Protein AF-A0A5K1CY39-F1 (afdb_monomer_lite)

Foldseek 3Di:
DDDADDDVNHHCVVDPCVLPDDDDDPDDPDDVPDDPVRRVVVVCVVSVVDDDD

Structure (mmCIF, N/CA/C/O backbone):
data_AF-A0A5K1CY39-F1
#
_entry.id   AF-A0A5K1CY39-F1
#
loop_
_atom_site.group_PDB
_atom_site.id
_atom_site.type_symbol
_atom_site.label_atom_id
_atom_site.label_alt_id
_atom_site.label_comp_id
_atom_site.label_asym_id
_atom_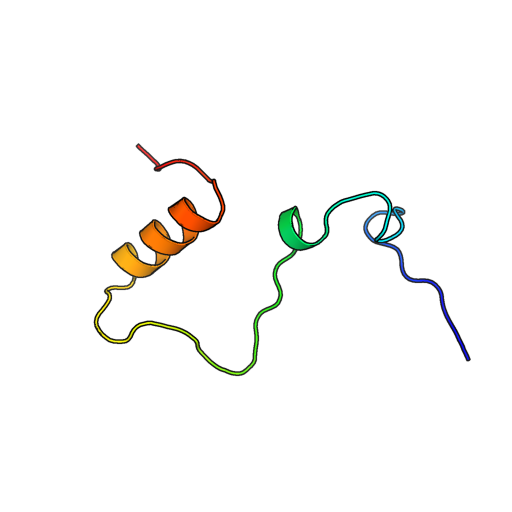site.label_entity_id
_atom_site.label_seq_id
_a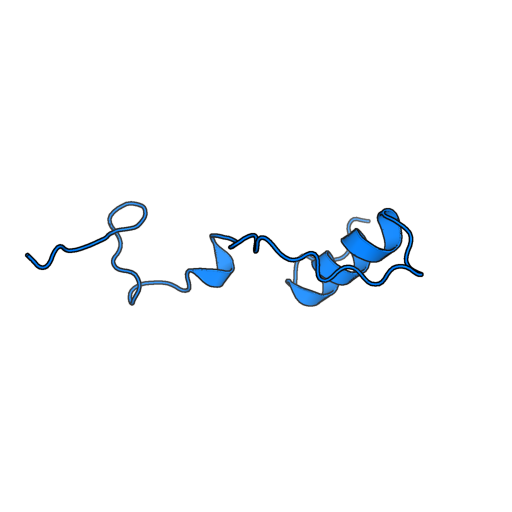tom_site.pdbx_PDB_ins_code
_atom_site.Cartn_x
_atom_site.Cartn_y
_atom_site.Cartn_z
_atom_site.occupancy
_atom_site.B_iso_or_equiv
_atom_site.auth_seq_id
_atom_site.auth_comp_id
_atom_site.auth_asym_id
_atom_site.auth_atom_id
_atom_site.pdbx_PDB_model_num
ATOM 1 N N . MET A 1 1 ? -23.774 -16.919 12.881 1.00 51.09 1 MET A N 1
ATOM 2 C CA . MET A 1 1 ? -23.039 -16.266 13.986 1.00 51.09 1 MET A CA 1
ATOM 3 C C . MET A 1 1 ? -22.477 -14.963 13.461 1.00 51.09 1 MET A C 1
ATOM 5 O O . MET A 1 1 ? -21.928 -14.973 12.369 1.00 51.09 1 MET A O 1
ATOM 9 N N . ILE A 1 2 ? -22.657 -13.872 14.196 1.00 82.31 2 ILE A N 1
ATOM 10 C CA . ILE A 1 2 ? -22.096 -12.558 13.870 1.00 82.31 2 ILE A CA 1
ATOM 11 C C . ILE A 1 2 ? -21.096 -12.249 14.984 1.00 82.31 2 ILE A C 1
ATOM 13 O O . ILE A 1 2 ? -21.399 -12.507 16.148 1.00 82.31 2 ILE A O 1
ATOM 17 N N . GLY A 1 3 ? -19.903 -11.784 14.627 1.00 91.12 3 GLY A N 1
ATOM 18 C CA . GLY A 1 3 ? -18.842 -11.435 15.569 1.00 91.12 3 GLY A CA 1
ATOM 19 C C . GLY A 1 3 ? -18.409 -9.987 15.386 1.00 91.12 3 GLY A C 1
ATOM 20 O O . GLY A 1 3 ? -18.652 -9.389 14.338 1.00 91.12 3 GLY A O 1
ATOM 21 N N . GLU A 1 4 ? -17.769 -9.434 16.410 1.00 91.81 4 GLU A N 1
ATOM 22 C CA . GLU A 1 4 ? -17.189 -8.094 16.370 1.00 91.81 4 GLU A CA 1
ATOM 23 C C . GLU A 1 4 ? -15.674 -8.184 16.140 1.00 91.81 4 GLU A C 1
ATOM 25 O O . GLU A 1 4 ? -14.999 -9.037 16.716 1.00 91.81 4 GLU A O 1
ATOM 30 N N . ILE A 1 5 ? -15.143 -7.311 15.279 1.00 92.69 5 ILE A N 1
ATOM 31 C CA . ILE A 1 5 ? -13.712 -7.222 14.964 1.00 92.69 5 ILE A CA 1
ATOM 32 C C . ILE A 1 5 ? -13.187 -5.888 15.487 1.00 92.69 5 ILE A C 1
ATOM 34 O O . ILE A 1 5 ? -13.797 -4.841 15.266 1.00 92.69 5 ILE A O 1
ATOM 38 N N . SER A 1 6 ? -12.026 -5.929 16.138 1.00 95.19 6 SER A N 1
ATOM 39 C CA . SER A 1 6 ? -11.282 -4.738 16.543 1.00 95.19 6 SER A CA 1
ATOM 40 C C . SER A 1 6 ? -9.845 -4.795 16.030 1.00 95.19 6 SER A C 1
ATOM 42 O O . SER A 1 6 ? -9.288 -5.870 15.807 1.00 95.19 6 SER A O 1
ATOM 44 N N . TYR A 1 7 ? -9.242 -3.625 15.851 1.00 94.75 7 TYR A N 1
ATOM 45 C CA . TYR A 1 7 ? -7.845 -3.434 15.486 1.00 94.75 7 TYR A CA 1
ATOM 46 C C . TYR A 1 7 ? -7.168 -2.645 16.603 1.00 94.75 7 TYR A C 1
ATOM 48 O O . TYR A 1 7 ? -7.551 -1.511 16.879 1.00 94.75 7 TYR A O 1
ATOM 56 N N . ASN A 1 8 ? -6.199 -3.247 17.298 1.00 94.44 8 ASN A N 1
ATOM 57 C CA . ASN A 1 8 ? -5.568 -2.638 18.477 1.00 94.44 8 ASN A CA 1
ATOM 58 C C . ASN A 1 8 ? -6.580 -2.128 19.526 1.00 94.44 8 ASN A C 1
ATOM 60 O O . ASN A 1 8 ? -6.351 -1.100 20.152 1.00 94.44 8 ASN A O 1
ATOM 64 N N . LYS A 1 9 ? -7.681 -2.870 19.735 1.00 95.62 9 LYS A N 1
ATOM 65 C CA . LYS A 1 9 ? -8.811 -2.528 20.627 1.00 95.62 9 LYS A CA 1
ATOM 66 C C . LYS A 1 9 ? -9.732 -1.398 20.136 1.00 95.62 9 LYS A C 1
ATOM 68 O O . LYS A 1 9 ? -10.651 -1.045 20.864 1.00 95.62 9 LYS A O 1
ATOM 73 N N . TYR A 1 10 ? -9.540 -0.897 18.917 1.00 95.56 10 TYR A N 1
ATOM 74 C CA . TYR A 1 10 ? -10.427 0.078 18.278 1.00 95.56 10 TYR A CA 1
ATOM 75 C C . TYR A 1 10 ? -11.344 -0.596 17.255 1.00 95.56 10 TYR A C 1
ATOM 77 O O . TYR A 1 10 ? -10.927 -1.493 16.517 1.00 95.56 10 TYR A O 1
ATOM 85 N N . LYS A 1 11 ? -12.595 -0.159 17.173 1.00 95.31 11 LYS A N 1
ATOM 86 C CA . LYS A 1 11 ? -13.530 -0.508 16.104 1.00 95.31 11 LYS A CA 1
ATOM 87 C C . LYS A 1 11 ? -13.113 0.179 14.804 1.00 95.31 11 LYS A C 1
ATOM 89 O O . LYS A 1 11 ? -12.522 1.256 14.804 1.00 95.31 11 LYS A O 1
ATOM 94 N N . LEU A 1 12 ? -13.457 -0.424 13.667 1.00 93.31 12 LEU A N 1
ATOM 95 C CA . LEU A 1 12 ? -13.051 0.081 12.345 1.00 93.31 12 LEU A CA 1
ATOM 96 C C . LEU A 1 12 ? -13.630 1.462 11.991 1.00 93.31 12 LEU A C 1
ATOM 98 O O . LEU A 1 12 ? -13.131 2.101 11.072 1.00 93.31 12 LEU A O 1
ATOM 102 N N . ASN A 1 13 ? -14.663 1.925 12.702 1.00 94.38 13 ASN A N 1
ATOM 103 C CA . ASN A 1 13 ? -15.233 3.265 12.552 1.00 94.38 13 ASN A CA 1
ATOM 104 C C . ASN A 1 13 ? -14.572 4.327 13.454 1.00 94.38 13 ASN A C 1
ATOM 106 O O . ASN A 1 13 ? -14.932 5.496 13.354 1.00 94.38 13 ASN A O 1
ATOM 110 N N . GLU A 1 14 ? -13.626 3.952 14.320 1.00 96.81 14 GLU A N 1
ATOM 111 C CA . GLU A 1 14 ? -12.908 4.878 15.215 1.00 96.81 14 GLU A CA 1
ATOM 112 C C . GLU A 1 14 ? -11.614 5.434 14.591 1.00 96.81 14 GLU A C 1
ATOM 114 O O . GLU A 1 14 ? -10.990 6.336 15.146 1.00 96.81 14 GLU A O 1
ATOM 119 N N . PHE A 1 15 ? -11.194 4.917 13.434 1.00 95.44 15 PHE A N 1
ATOM 120 C CA . PHE A 1 15 ? -10.001 5.358 12.709 1.00 95.44 15 PHE A CA 1
ATOM 121 C C . PHE A 1 15 ? -10.158 5.125 11.199 1.00 95.44 15 PHE A C 1
ATOM 123 O O . PHE A 1 15 ? -11.212 4.703 10.736 1.00 95.44 15 PHE A O 1
ATOM 130 N N . VAL A 1 16 ? -9.112 5.415 10.415 1.00 93.62 16 VAL A N 1
ATOM 131 C CA . VAL A 1 16 ? -9.072 5.149 8.965 1.00 93.62 16 VAL A CA 1
ATOM 132 C C . VAL A 1 16 ? -8.168 3.933 8.698 1.00 93.62 16 VAL A C 1
ATOM 134 O O . VAL A 1 16 ? -6.942 4.098 8.657 1.00 93.62 16 VAL A O 1
ATOM 137 N N . PRO A 1 17 ? -8.714 2.714 8.507 1.00 93.50 17 PRO A N 1
ATOM 138 C CA . PRO A 1 17 ? -7.917 1.497 8.321 1.00 93.50 17 PRO A CA 1
ATOM 139 C C . PRO A 1 17 ? -6.914 1.570 7.169 1.00 93.50 17 PRO A C 1
ATOM 141 O O . PRO A 1 17 ? -5.791 1.086 7.294 1.00 93.50 17 PRO A O 1
ATOM 144 N N . GLN A 1 18 ? -7.267 2.263 6.087 1.00 91.12 18 GLN A N 1
ATOM 145 C CA . GLN A 1 18 ? -6.440 2.436 4.888 1.00 91.12 18 GLN A CA 1
ATOM 146 C C . GLN A 1 18 ? -5.165 3.255 5.142 1.00 91.12 18 GLN A C 1
ATOM 148 O O . GLN A 1 18 ? -4.248 3.227 4.329 1.00 91.12 18 GLN A O 1
ATOM 153 N N . LYS A 1 19 ? -5.096 3.996 6.257 1.00 90.12 19 LYS A N 1
ATOM 154 C CA . LYS A 1 19 ? -3.896 4.743 6.668 1.00 90.12 19 LYS A CA 1
ATOM 155 C C . LYS A 1 19 ? -2.979 3.954 7.606 1.00 90.12 19 LYS A C 1
ATOM 157 O O . LYS A 1 19 ? -1.925 4.456 7.976 1.00 90.12 19 LYS A O 1
ATOM 162 N N . THR A 1 20 ? -3.385 2.760 8.034 1.00 90.81 20 THR A N 1
ATOM 163 C CA . THR A 1 20 ? -2.680 1.970 9.066 1.00 90.81 20 THR A CA 1
ATOM 164 C C . THR A 1 20 ? -2.424 0.524 8.653 1.00 90.81 20 THR A C 1
ATOM 166 O O . THR A 1 20 ? -1.564 -0.135 9.228 1.00 90.81 20 THR A O 1
ATOM 169 N N . SER A 1 21 ? -3.147 0.039 7.648 1.00 90.94 21 SER A N 1
ATOM 170 C CA . SER A 1 21 ? -3.040 -1.302 7.093 1.00 90.94 21 SER A CA 1
ATOM 171 C C . SER A 1 21 ? -3.166 -1.232 5.573 1.00 90.94 21 SER A C 1
ATOM 173 O O . SER A 1 21 ? -3.787 -0.313 5.036 1.00 90.94 21 SER A O 1
ATOM 175 N N . ALA A 1 22 ? -2.575 -2.204 4.884 1.00 91.94 22 ALA A N 1
ATOM 176 C CA . ALA A 1 22 ? -2.661 -2.336 3.437 1.00 91.94 22 ALA A CA 1
ATOM 177 C C . ALA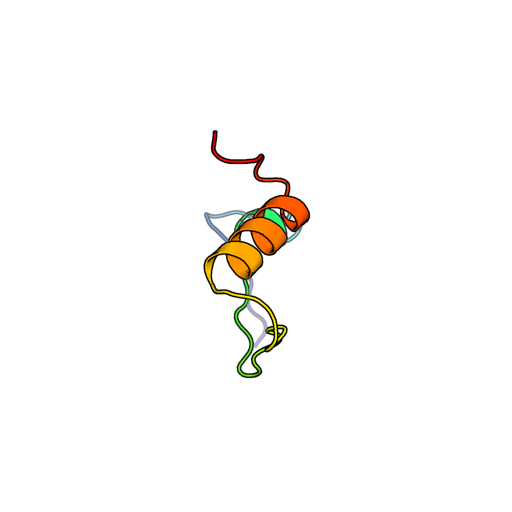 A 1 22 ? -3.209 -3.719 3.080 1.00 91.94 22 ALA A C 1
ATOM 179 O O . ALA A 1 22 ? -2.822 -4.723 3.678 1.00 91.94 22 ALA A O 1
ATOM 180 N N . TYR A 1 23 ? -4.103 -3.763 2.096 1.00 92.25 23 TYR A N 1
ATOM 181 C CA . TYR A 1 23 ? -4.571 -5.004 1.493 1.00 92.25 23 TYR A CA 1
ATOM 182 C C . TYR A 1 23 ? -3.754 -5.283 0.232 1.00 92.25 23 TYR A C 1
ATOM 184 O O . TYR A 1 23 ? -3.663 -4.420 -0.641 1.00 92.25 23 TYR A O 1
ATOM 192 N N . ILE A 1 24 ? -3.179 -6.482 0.134 1.00 93.88 24 ILE A N 1
ATOM 193 C CA . ILE A 1 24 ? -2.447 -6.931 -1.052 1.00 93.88 24 ILE A CA 1
ATOM 194 C C . ILE A 1 24 ? -3.334 -7.920 -1.795 1.00 93.88 24 ILE A C 1
ATOM 196 O O . ILE A 1 24 ? -3.653 -8.994 -1.284 1.00 93.88 24 ILE A O 1
ATOM 200 N N . SER A 1 25 ? -3.780 -7.511 -2.980 1.00 95.88 25 SER A N 1
ATOM 201 C CA . SER A 1 25 ? -4.631 -8.334 -3.830 1.00 95.88 25 SER A CA 1
ATOM 202 C C . SER A 1 25 ? -3.814 -9.442 -4.494 1.00 95.88 25 SER A C 1
ATOM 204 O O . SER A 1 25 ? -2.608 -9.304 -4.676 1.00 95.88 25 SER A O 1
ATOM 206 N N . GLN A 1 26 ? -4.476 -10.529 -4.889 1.00 97.56 26 GLN A N 1
ATOM 207 C CA . GLN A 1 26 ? -3.834 -11.586 -5.676 1.00 97.56 26 GLN A CA 1
ATOM 208 C C . GLN A 1 26 ? -3.381 -11.091 -7.059 1.00 97.56 26 GLN A C 1
ATOM 210 O O . GLN A 1 26 ? -2.449 -11.644 -7.633 1.00 97.56 26 GLN A O 1
ATOM 215 N N . TYR A 1 27 ? -4.060 -10.080 -7.604 1.00 96.50 27 TYR A N 1
ATOM 216 C CA . TYR A 1 27 ? -3.710 -9.491 -8.887 1.00 96.50 27 TYR A CA 1
ATOM 217 C C . TYR A 1 27 ? -2.700 -8.367 -8.698 1.00 96.50 27 TYR A C 1
ATOM 219 O O . TYR A 1 27 ? -2.918 -7.430 -7.921 1.00 96.50 27 TYR A O 1
ATOM 227 N N . ASP A 1 28 ? -1.623 -8.446 -9.468 1.00 92.50 28 ASP A N 1
ATOM 228 C CA . ASP A 1 28 ? -0.654 -7.371 -9.579 1.00 92.50 28 ASP A CA 1
ATOM 229 C C . ASP A 1 28 ? -1.233 -6.227 -10.416 1.00 92.50 28 ASP A C 1
ATOM 231 O O . ASP A 1 28 ? -1.734 -6.431 -11.520 1.00 92.50 28 ASP A O 1
ATOM 235 N N . LEU A 1 29 ? -1.140 -5.007 -9.885 1.00 90.62 29 LEU A N 1
ATOM 236 C CA . LEU A 1 29 ? -1.557 -3.769 -10.559 1.00 90.62 29 LEU A CA 1
ATOM 237 C C . LEU A 1 29 ? -0.346 -2.900 -10.939 1.00 90.62 29 LEU A C 1
ATOM 239 O O . LEU A 1 29 ? -0.438 -1.674 -10.991 1.00 90.62 29 LEU A O 1
ATOM 243 N N . HIS A 1 30 ? 0.812 -3.529 -11.147 1.00 91.31 30 HIS A N 1
ATOM 244 C CA . HIS A 1 30 ? 2.050 -2.843 -11.501 1.00 91.31 30 HIS A CA 1
ATOM 245 C C . HIS A 1 30 ? 2.012 -2.352 -12.954 1.00 91.31 30 HIS A C 1
ATOM 247 O O . HIS A 1 30 ? 1.533 -3.057 -13.841 1.00 91.31 30 HIS A O 1
ATOM 253 N N . ILE A 1 31 ? 2.554 -1.156 -13.196 1.00 95.75 31 ILE A N 1
ATOM 254 C CA . ILE A 1 31 ? 2.784 -0.631 -14.547 1.00 95.75 31 ILE A CA 1
ATOM 255 C C . ILE A 1 31 ? 4.082 -1.273 -15.061 1.00 95.75 31 ILE A C 1
ATOM 257 O O . ILE A 1 31 ? 5.141 -0.994 -14.491 1.00 95.75 31 ILE A O 1
ATOM 261 N N . PRO A 1 32 ? 4.033 -2.152 -16.080 1.00 95.94 32 PRO A N 1
ATOM 262 C CA . PRO A 1 32 ? 5.176 -2.984 -16.459 1.00 95.94 32 PRO A CA 1
ATOM 263 C C . PRO A 1 32 ? 6.351 -2.188 -17.043 1.00 95.94 32 PRO A C 1
ATOM 265 O O . PRO A 1 32 ? 7.477 -2.677 -17.050 1.00 95.94 32 PRO A O 1
ATOM 268 N N . GLU A 1 33 ? 6.112 -0.965 -17.515 1.00 97.69 33 GLU A N 1
ATOM 269 C CA . GLU A 1 33 ? 7.137 -0.069 -18.050 1.00 97.69 33 GLU A CA 1
ATOM 270 C C . GLU A 1 33 ? 7.953 0.640 -16.958 1.00 97.69 33 GLU A C 1
ATOM 272 O O . GLU A 1 33 ? 8.999 1.216 -17.257 1.00 97.69 33 GLU A O 1
ATOM 277 N N . MET A 1 34 ? 7.494 0.628 -15.702 1.00 97.69 34 MET A N 1
ATOM 278 C CA . MET A 1 34 ? 8.174 1.304 -14.598 1.00 97.69 34 MET A CA 1
ATOM 279 C C . MET A 1 34 ? 9.242 0.414 -13.963 1.00 97.69 34 MET A C 1
ATOM 281 O O . MET A 1 34 ? 9.039 -0.771 -13.700 1.00 97.69 34 MET A O 1
ATOM 285 N N . THR A 1 35 ? 10.374 1.013 -13.604 1.00 97.44 35 THR A N 1
ATOM 286 C CA . THR A 1 35 ? 11.362 0.353 -12.747 1.00 97.44 35 THR A CA 1
ATOM 287 C C . THR A 1 35 ? 10.829 0.171 -11.322 1.00 97.44 35 THR A C 1
ATOM 289 O O . THR A 1 35 ? 9.897 0.847 -10.871 1.00 97.44 35 THR A O 1
ATOM 292 N N . VAL A 1 36 ? 11.485 -0.701 -10.548 1.00 95.75 36 VAL A N 1
ATOM 293 C CA . VAL A 1 36 ? 11.174 -0.900 -9.120 1.00 95.75 36 VAL A CA 1
ATOM 294 C C . VAL A 1 36 ? 11.268 0.416 -8.338 1.00 95.75 36 VAL A C 1
ATOM 296 O O . VAL A 1 36 ? 10.397 0.710 -7.521 1.00 95.75 36 VAL A O 1
ATOM 299 N N . ARG A 1 37 ? 12.295 1.239 -8.602 1.00 95.38 37 ARG A N 1
ATOM 300 C CA . ARG A 1 37 ? 12.471 2.537 -7.929 1.00 95.38 37 ARG A CA 1
ATOM 301 C C . ARG A 1 37 ? 11.315 3.481 -8.241 1.00 95.38 37 ARG A C 1
ATOM 303 O O . ARG A 1 37 ? 10.729 4.037 -7.320 1.00 95.38 37 ARG A O 1
ATOM 310 N N . GLU A 1 38 ? 10.970 3.630 -9.516 1.00 95.50 38 GLU A N 1
ATOM 311 C CA . GLU A 1 38 ? 9.879 4.512 -9.940 1.00 95.50 38 GLU A CA 1
ATOM 312 C C . GLU A 1 38 ? 8.536 4.064 -9.359 1.00 95.50 38 GLU A C 1
ATOM 314 O O . GLU A 1 38 ? 7.742 4.899 -8.934 1.00 95.50 38 GLU A O 1
ATOM 319 N N . THR A 1 39 ? 8.302 2.752 -9.277 1.00 95.12 39 THR A N 1
ATOM 320 C CA . THR A 1 39 ? 7.087 2.173 -8.685 1.00 95.12 39 THR A CA 1
ATOM 321 C C . THR A 1 39 ? 6.954 2.531 -7.204 1.00 95.12 39 THR A C 1
ATOM 323 O O . THR A 1 39 ? 5.878 2.930 -6.744 1.00 95.12 39 THR A O 1
ATOM 326 N N . LEU A 1 40 ? 8.051 2.433 -6.449 1.00 92.81 40 LEU A N 1
ATOM 327 C CA . LEU A 1 40 ? 8.075 2.798 -5.033 1.00 92.81 40 LEU A CA 1
ATOM 328 C C . LEU A 1 40 ? 7.928 4.311 -4.831 1.00 92.81 40 LEU A C 1
ATOM 330 O O . LEU A 1 40 ? 7.153 4.733 -3.973 1.00 92.81 40 LEU A O 1
ATOM 334 N N . ASP A 1 41 ? 8.605 5.124 -5.643 1.00 93.44 41 ASP A N 1
ATOM 335 C CA . ASP A 1 41 ? 8.504 6.587 -5.586 1.00 93.44 41 ASP A CA 1
ATOM 336 C C . ASP A 1 41 ? 7.088 7.074 -5.934 1.00 93.44 41 ASP A C 1
ATOM 338 O O . ASP A 1 41 ? 6.554 7.971 -5.275 1.00 93.44 41 ASP A O 1
ATOM 342 N N . PHE A 1 42 ? 6.445 6.464 -6.935 1.00 91.94 42 PHE A N 1
ATOM 343 C CA . PHE A 1 42 ? 5.048 6.727 -7.281 1.00 91.94 42 PHE A CA 1
ATOM 344 C C . PHE A 1 42 ? 4.114 6.372 -6.121 1.00 91.94 42 PHE A C 1
ATOM 346 O O . PHE A 1 42 ? 3.328 7.213 -5.681 1.00 91.94 42 PHE A O 1
ATOM 353 N N . SER A 1 43 ? 4.260 5.166 -5.565 1.00 91.50 43 SER A N 1
ATOM 354 C CA . SER A 1 43 ? 3.457 4.700 -4.430 1.00 91.50 43 SER A CA 1
ATOM 355 C C . SER A 1 43 ? 3.599 5.623 -3.217 1.00 91.50 43 SER A C 1
ATOM 357 O O . SER A 1 43 ? 2.599 5.983 -2.596 1.00 91.50 43 SER A O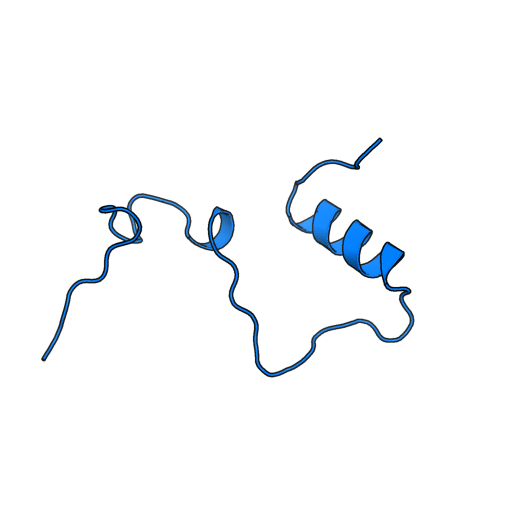 1
ATOM 359 N N . ALA A 1 44 ? 4.820 6.075 -2.913 1.00 90.75 44 ALA A N 1
ATOM 360 C CA . ALA A 1 44 ? 5.080 6.989 -1.806 1.00 90.75 44 ALA A CA 1
ATOM 361 C C . ALA A 1 44 ? 4.372 8.344 -1.991 1.00 90.75 44 ALA A C 1
ATOM 363 O O . ALA A 1 44 ? 3.689 8.823 -1.082 1.00 90.75 44 ALA A O 1
ATOM 364 N N . ARG A 1 45 ? 4.450 8.924 -3.197 1.00 90.25 45 ARG A N 1
ATOM 365 C CA . ARG A 1 45 ? 3.756 10.178 -3.539 1.00 90.25 45 ARG A CA 1
ATOM 366 C C . ARG A 1 45 ? 2.237 10.052 -3.411 1.00 90.25 45 ARG A C 1
ATOM 368 O O . ARG A 1 45 ? 1.607 10.978 -2.910 1.00 90.25 45 ARG A O 1
ATOM 375 N N . CYS A 1 46 ? 1.657 8.924 -3.824 1.00 89.25 46 CYS A N 1
ATOM 376 C CA . CYS A 1 46 ? 0.220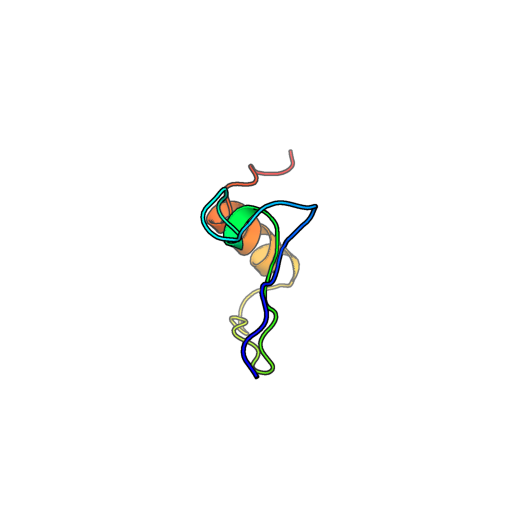 8.662 -3.691 1.00 89.25 46 CYS A CA 1
ATOM 377 C C . CYS A 1 46 ? -0.221 8.460 -2.234 1.00 89.25 46 CYS A C 1
ATOM 379 O O . CYS A 1 46 ? -1.323 8.863 -1.870 1.00 89.25 46 CYS A O 1
ATOM 381 N N . GLN A 1 47 ? 0.624 7.857 -1.396 1.00 87.44 47 GLN A N 1
ATOM 382 C CA . GLN A 1 47 ? 0.317 7.592 0.016 1.00 87.44 47 GLN A CA 1
ATOM 383 C C . GLN A 1 47 ? 0.611 8.783 0.943 1.00 87.44 47 GLN A C 1
ATOM 385 O O . GLN A 1 47 ? 0.330 8.720 2.138 1.00 87.44 47 GLN A O 1
ATOM 390 N N . GLY A 1 48 ? 1.158 9.881 0.413 1.00 79.81 48 GLY A N 1
ATOM 391 C CA . GLY A 1 48 ? 1.458 11.085 1.189 1.00 79.81 48 GLY A CA 1
ATOM 392 C C . GLY A 1 48 ? 2.651 10.939 2.139 1.00 79.81 48 GLY A C 1
ATOM 393 O O . GLY A 1 48 ? 2.889 11.822 2.960 1.00 79.81 48 GLY A O 1
ATOM 394 N N . VAL A 1 49 ? 3.428 9.858 2.023 1.00 71.50 49 VAL A N 1
ATOM 395 C CA . VAL A 1 49 ? 4.757 9.769 2.633 1.00 71.50 49 VAL A CA 1
ATOM 396 C C . VAL A 1 49 ? 5.705 10.567 1.742 1.00 71.50 49 VAL A C 1
ATOM 398 O O . VAL A 1 49 ? 5.953 10.208 0.593 1.00 71.50 49 VAL A O 1
ATOM 401 N N . GLY A 1 50 ? 6.154 11.722 2.240 1.00 62.38 50 GLY A N 1
ATOM 402 C CA . GLY A 1 50 ? 7.004 12.651 1.494 1.00 62.38 50 GLY A CA 1
ATOM 403 C C . GLY A 1 50 ? 8.253 11.991 0.898 1.00 62.38 50 GLY A C 1
ATOM 404 O O . GLY A 1 50 ? 8.679 10.913 1.315 1.00 62.38 50 GLY A O 1
ATOM 405 N N . LYS A 1 51 ? 8.851 12.654 -0.098 1.00 62.03 51 LYS A N 1
ATOM 406 C CA . LYS A 1 51 ? 10.071 12.182 -0.765 1.00 62.03 5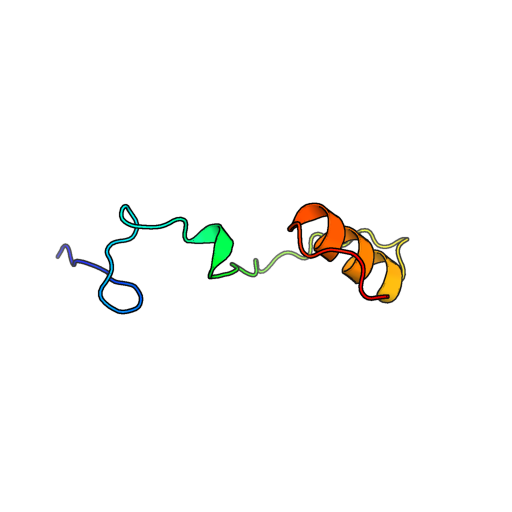1 LYS A CA 1
ATOM 407 C C . LYS A 1 51 ? 11.165 11.931 0.281 1.00 62.03 51 LYS A C 1
ATOM 409 O O . LYS A 1 51 ? 11.475 12.834 1.055 1.00 62.03 51 LYS A O 1
ATOM 414 N N . LYS A 1 52 ? 11.756 10.731 0.297 1.00 60.94 52 LYS A N 1
ATOM 415 C CA . LYS A 1 52 ? 12.987 10.488 1.062 1.00 60.94 52 LYS A CA 1
ATOM 416 C C . LYS A 1 52 ? 14.102 11.293 0.386 1.00 60.94 52 LYS A C 1
ATOM 418 O O . LYS A 1 52 ? 14.441 11.002 -0.760 1.00 60.94 52 LYS A O 1
ATOM 423 N N . THR A 1 53 ? 14.555 12.359 1.041 1.00 59.78 53 THR A N 1
ATOM 424 C CA . THR A 1 53 ? 15.761 13.116 0.665 1.00 59.78 53 THR A CA 1
ATOM 425 C C . THR A 1 53 ? 17.007 12.305 0.945 1.00 59.78 53 THR A C 1
ATOM 427 O O . THR A 1 53 ? 17.025 11.664 2.022 1.00 59.78 53 THR A O 1
#

InterPro domains:
  IPR027417 P-loop containing nucleoside triphosphate hydrolase [G3DSA:3.40.50.300] (2-53)

pLDDT: mean 89.48, std 10.79, range [51.09, 97.69]

Organism: NCBI:txid210225

Radius of gyration: 15.86 Å; chains: 1; bounding box: 39×29×39 Å

Secondary structure (DSSP, 8-state):
-----EETTEETTSS-GGGT-----SS----TTS-HHHHHHHHHHHHT-----

Sequence (53 aa):
MIGEISYNKYKLNEFVPQKTSAYISQYDLHIPEMTVRETLDFSARCQGVGKKT